Protein AF-A0A9Q1BZY9-F1 (afdb_monomer_lite)

Radius of gyration: 31.03 Å; chains: 1; bounding box: 88×36×57 Å

Sequence (152 aa):
MPWYNSSIHEARRVRTRCENLWRKIRLEVDDDIFFEQKNEVDRLITQAKCDYFKDQLFSATNKKQFCVLNKLLNYGAKVLPFETSHLANRFASFFIEKVKRIRDSMDSHTRGNSHDENELSSSQHTSETNEFVNGQLSRTGQEGDLSQTLFG

Structure (mmCIF, N/CA/C/O backbone):
data_AF-A0A9Q1BZY9-F1
#
_entry.id   AF-A0A9Q1BZY9-F1
#
loop_
_atom_site.group_PDB
_atom_site.id
_atom_site.type_symbol
_atom_site.label_atom_id
_atom_site.label_alt_id
_atom_site.label_comp_id
_atom_site.label_asym_id
_atom_site.label_entity_id
_atom_site.label_seq_id
_atom_site.pdbx_PDB_ins_code
_atom_site.Cartn_x
_atom_site.Cartn_y
_atom_site.Cartn_z
_atom_site.occupancy
_atom_site.B_iso_or_equiv
_atom_site.auth_seq_id
_atom_site.auth_comp_id
_atom_site.auth_asym_id
_atom_site.auth_atom_id
_atom_site.pdbx_PDB_model_num
ATOM 1 N N . MET A 1 1 ? 3.668 -10.959 -3.987 1.00 65.12 1 MET A N 1
ATOM 2 C CA . MET A 1 1 ? 4.210 -9.672 -4.485 1.00 65.12 1 MET A CA 1
ATOM 3 C C . MET A 1 1 ? 5.664 -9.572 -4.051 1.00 65.12 1 MET A C 1
ATOM 5 O O . MET A 1 1 ? 5.906 -9.866 -2.889 1.00 65.12 1 MET A O 1
ATOM 9 N N . PRO A 1 2 ? 6.610 -9.195 -4.927 1.00 85.25 2 PRO A N 1
ATOM 10 C CA . PRO A 1 2 ? 8.047 -9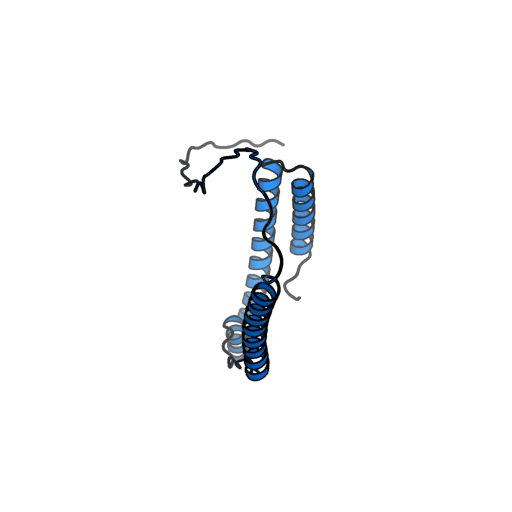.282 -4.628 1.00 85.25 2 PRO A CA 1
ATOM 11 C C . PRO A 1 2 ? 8.546 -8.353 -3.509 1.00 85.25 2 PRO A C 1
ATOM 13 O O . PRO A 1 2 ? 9.496 -8.692 -2.822 1.00 85.25 2 PRO A O 1
ATOM 16 N N . TRP A 1 3 ? 7.892 -7.207 -3.300 1.00 90.31 3 TRP A N 1
ATOM 17 C CA . TRP A 1 3 ? 8.217 -6.240 -2.238 1.00 90.31 3 TRP A CA 1
ATOM 18 C C . TRP A 1 3 ? 7.559 -6.566 -0.886 1.00 90.31 3 TRP A C 1
ATOM 20 O O . TRP A 1 3 ? 7.767 -5.859 0.095 1.00 90.31 3 TRP A O 1
ATOM 30 N N . TYR A 1 4 ? 6.714 -7.599 -0.822 1.00 93.31 4 TYR A N 1
ATOM 31 C CA . TYR A 1 4 ? 6.010 -7.955 0.406 1.00 93.31 4 TYR A CA 1
ATOM 32 C C . TYR A 1 4 ? 6.916 -8.803 1.298 1.00 93.31 4 TYR A C 1
ATOM 34 O O . TYR A 1 4 ? 7.280 -9.917 0.929 1.00 93.31 4 TYR A O 1
ATOM 42 N N . ASN A 1 5 ? 7.258 -8.280 2.470 1.00 93.06 5 ASN A N 1
ATOM 43 C CA . ASN A 1 5 ? 8.163 -8.916 3.422 1.00 93.06 5 ASN A CA 1
ATOM 44 C C . ASN A 1 5 ? 7.435 -9.299 4.726 1.00 93.06 5 ASN A C 1
ATOM 46 O O . ASN A 1 5 ? 6.273 -8.945 4.960 1.00 93.06 5 ASN A O 1
ATOM 50 N N . SER A 1 6 ? 8.125 -10.055 5.581 1.00 94.69 6 SER A N 1
ATOM 51 C CA . SER A 1 6 ? 7.601 -10.498 6.877 1.00 94.69 6 SER A CA 1
ATOM 52 C C . SER A 1 6 ? 7.352 -9.340 7.849 1.00 94.69 6 SER A C 1
ATOM 54 O O . SER A 1 6 ? 6.418 -9.425 8.643 1.00 94.69 6 SER A O 1
ATOM 56 N N . SER A 1 7 ? 8.114 -8.244 7.765 1.00 93.81 7 SER A N 1
ATOM 57 C CA . SER A 1 7 ? 7.926 -7.074 8.633 1.00 93.81 7 SER A CA 1
ATOM 58 C C . SER A 1 7 ? 6.622 -6.333 8.333 1.00 93.81 7 SER A C 1
ATOM 60 O O . SER A 1 7 ? 5.869 -6.039 9.258 1.00 93.81 7 SER A O 1
ATOM 62 N N . ILE A 1 8 ? 6.274 -6.128 7.058 1.00 96.19 8 ILE A N 1
ATOM 63 C CA . ILE A 1 8 ? 4.965 -5.590 6.647 1.00 96.19 8 ILE A CA 1
ATOM 64 C C . ILE A 1 8 ? 3.842 -6.521 7.104 1.00 96.19 8 ILE A C 1
ATOM 66 O O . ILE A 1 8 ? 2.790 -6.056 7.546 1.00 96.19 8 ILE A O 1
ATOM 70 N N . HIS A 1 9 ? 4.046 -7.836 6.994 1.00 96.62 9 HIS A N 1
ATOM 71 C CA . HIS A 1 9 ? 3.057 -8.799 7.460 1.00 96.62 9 HIS A CA 1
ATOM 72 C C . HIS A 1 9 ? 2.818 -8.667 8.970 1.00 96.62 9 HIS A C 1
ATOM 74 O O . HIS A 1 9 ? 1.663 -8.618 9.393 1.00 96.62 9 HIS A O 1
ATOM 80 N N . GLU A 1 10 ? 3.874 -8.572 9.782 1.00 97.38 10 GLU A N 1
ATOM 81 C CA . GLU A 1 10 ? 3.722 -8.388 11.227 1.00 97.38 10 GLU A CA 1
ATOM 82 C C . GLU A 1 10 ? 3.073 -7.051 11.574 1.00 97.38 10 GLU A C 1
ATOM 84 O O . GLU A 1 10 ? 2.097 -7.035 12.319 1.00 97.38 10 GLU A O 1
ATOM 89 N N . ALA A 1 11 ? 3.526 -5.953 10.971 1.00 96.88 11 ALA A N 1
ATOM 90 C CA . ALA A 1 11 ? 2.952 -4.632 11.209 1.00 96.88 11 ALA A CA 1
ATOM 91 C C . ALA A 1 11 ? 1.446 -4.600 10.888 1.00 96.88 11 ALA A C 1
ATOM 93 O O . ALA A 1 11 ? 0.648 -4.055 11.648 1.00 96.88 11 ALA A O 1
ATOM 94 N N . ARG A 1 12 ? 1.009 -5.272 9.811 1.00 97.25 12 ARG A N 1
ATOM 95 C CA . ARG A 1 12 ? -0.425 -5.417 9.501 1.00 97.25 12 ARG A CA 1
ATOM 96 C C . ARG A 1 12 ? -1.172 -6.227 10.555 1.00 97.25 12 ARG A C 1
ATOM 98 O O . ARG A 1 12 ? -2.302 -5.865 10.874 1.00 97.25 12 ARG A O 1
ATOM 105 N N . ARG A 1 13 ? -0.569 -7.292 11.099 1.00 97.94 13 ARG A N 1
ATOM 106 C CA . ARG A 1 13 ? -1.170 -8.055 12.206 1.00 97.94 13 ARG A CA 1
ATOM 107 C C . ARG A 1 13 ? -1.351 -7.178 13.438 1.00 97.94 13 ARG A C 1
ATOM 109 O O . ARG A 1 13 ? -2.432 -7.194 14.017 1.00 97.94 13 ARG A O 1
ATOM 116 N N . VAL A 1 14 ? -0.331 -6.406 13.811 1.00 97.56 14 VAL A N 1
ATOM 117 C CA . VAL A 1 14 ? -0.396 -5.471 14.944 1.00 97.56 14 VAL A CA 1
ATOM 118 C C . VAL A 1 14 ? -1.485 -4.426 14.712 1.00 97.56 14 VAL A C 1
ATOM 120 O O . VAL A 1 14 ? -2.394 -4.326 15.531 1.00 97.56 14 VAL A O 1
ATOM 123 N N . ARG A 1 15 ? -1.496 -3.760 13.550 1.00 97.81 15 ARG A N 1
ATOM 124 C CA . ARG A 1 15 ? -2.550 -2.806 13.180 1.00 97.81 15 ARG A CA 1
ATOM 125 C C . ARG A 1 15 ? -3.948 -3.409 13.309 1.00 97.81 15 ARG A C 1
ATOM 127 O O . ARG A 1 15 ? -4.821 -2.781 13.889 1.00 97.81 15 ARG A O 1
ATOM 134 N N . THR A 1 16 ? -4.170 -4.625 12.805 1.00 97.44 16 THR A N 1
ATOM 135 C CA . THR A 1 16 ? -5.474 -5.299 12.918 1.00 97.44 16 THR A CA 1
ATOM 136 C C . THR A 1 16 ? -5.847 -5.612 14.370 1.00 97.44 16 THR A C 1
ATOM 138 O O . THR A 1 16 ? -7.019 -5.508 14.724 1.00 97.44 16 THR A O 1
ATOM 141 N N . ARG A 1 17 ? -4.884 -5.964 15.234 1.00 97.44 17 ARG A N 1
ATOM 142 C CA . ARG A 1 17 ? -5.147 -6.141 16.674 1.00 97.44 17 ARG A CA 1
ATOM 143 C C . ARG A 1 17 ? -5.578 -4.821 17.321 1.00 97.44 17 ARG A C 1
ATOM 145 O O . ARG A 1 17 ? -6.601 -4.816 17.998 1.00 97.44 17 ARG A O 1
ATOM 152 N N . CYS A 1 18 ? -4.859 -3.728 17.062 1.00 96.56 18 CYS A N 1
ATOM 153 C CA . CYS A 1 18 ? -5.195 -2.392 17.569 1.00 96.56 18 CYS A CA 1
ATOM 154 C C . CYS A 1 18 ? -6.562 -1.919 17.057 1.00 96.56 18 CYS A C 1
ATOM 156 O O . CYS A 1 18 ? -7.396 -1.476 17.833 1.00 96.56 18 CYS A O 1
ATOM 158 N N . GLU A 1 19 ? -6.845 -2.117 15.769 1.00 97.25 19 GLU A N 1
ATOM 159 C CA . GLU A 1 19 ? -8.133 -1.792 15.147 1.00 97.25 19 GLU A CA 1
ATOM 160 C C . GLU A 1 19 ? -9.297 -2.537 15.814 1.00 97.25 19 GLU A C 1
ATOM 162 O O . GLU A 1 19 ? -10.342 -1.954 16.105 1.00 97.25 19 GLU A O 1
ATOM 167 N N . ASN A 1 20 ? -9.124 -3.835 16.076 1.00 97.25 20 ASN A N 1
ATOM 168 C CA . ASN A 1 20 ? -10.136 -4.645 16.749 1.00 97.25 20 ASN A CA 1
ATOM 169 C C . ASN A 1 20 ? -10.331 -4.218 18.210 1.00 97.25 20 ASN A C 1
ATOM 171 O O . ASN A 1 20 ? -11.466 -4.217 18.690 1.00 97.25 20 ASN A O 1
ATOM 175 N N . LEU A 1 21 ? -9.249 -3.849 18.902 1.00 96.38 21 LEU A N 1
ATOM 176 C CA . LEU A 1 21 ? -9.297 -3.340 20.270 1.00 96.38 21 LEU A CA 1
ATOM 177 C C . LEU A 1 21 ? -10.059 -2.013 20.332 1.00 96.38 21 LEU A C 1
ATOM 179 O O . LEU A 1 21 ? -11.053 -1.919 21.049 1.00 96.38 21 LEU A O 1
ATOM 183 N N . TRP A 1 22 ? -9.676 -1.045 19.498 1.00 96.81 22 TRP A N 1
ATOM 184 C CA . TRP A 1 22 ? -10.351 0.245 19.389 1.00 96.81 22 TRP A CA 1
ATOM 185 C C . TRP A 1 22 ? -11.832 0.086 19.031 1.00 96.81 22 TRP A C 1
ATOM 187 O O . TRP A 1 22 ? -12.695 0.715 19.643 1.00 96.81 22 TRP A O 1
ATOM 197 N N . ARG A 1 23 ? -12.176 -0.818 18.101 1.00 96.00 23 ARG A N 1
ATOM 198 C CA . ARG A 1 23 ? -13.583 -1.106 17.772 1.00 96.00 23 ARG A CA 1
ATOM 199 C C . ARG A 1 23 ? -14.394 -1.633 18.950 1.00 96.00 23 ARG A C 1
ATOM 201 O O . ARG A 1 23 ? -15.599 -1.389 18.987 1.00 96.00 23 ARG A O 1
ATOM 208 N N . LYS A 1 24 ? -13.752 -2.363 19.865 1.00 96.44 24 LYS A N 1
ATOM 209 C CA . LYS A 1 24 ? -14.388 -2.959 21.041 1.00 96.44 24 LYS A CA 1
ATOM 210 C C . LYS A 1 24 ? -14.504 -1.970 22.203 1.00 96.44 24 LYS A C 1
ATOM 212 O O . LYS A 1 24 ? -15.546 -1.951 22.845 1.00 96.44 24 LYS A O 1
ATOM 217 N N . ILE A 1 25 ? -13.449 -1.205 22.488 1.00 94.44 25 ILE A N 1
ATOM 218 C CA . ILE A 1 25 ? -13.347 -0.362 23.693 1.00 94.44 25 ILE A CA 1
ATOM 219 C C . ILE A 1 25 ? -13.760 1.090 23.420 1.00 94.44 25 ILE A C 1
ATOM 221 O O . ILE A 1 25 ? -14.389 1.700 24.277 1.00 94.44 25 ILE A O 1
ATOM 225 N N . ARG A 1 26 ? -13.477 1.623 22.221 1.00 92.94 26 ARG A N 1
ATOM 226 C CA . ARG A 1 26 ? -13.776 3.008 21.800 1.00 92.94 26 ARG A CA 1
ATOM 227 C C . ARG A 1 26 ? -13.130 4.095 22.668 1.00 92.94 26 ARG A C 1
ATOM 229 O O . ARG A 1 26 ? -13.695 5.175 22.807 1.00 92.94 26 ARG A O 1
ATOM 236 N N . LEU A 1 27 ? -11.949 3.826 23.223 1.00 94.50 27 LEU A N 1
ATOM 237 C CA . LEU A 1 27 ? -11.160 4.832 23.932 1.00 94.50 27 LEU A CA 1
ATOM 238 C C . LEU A 1 27 ? -10.285 5.631 22.953 1.00 94.50 27 LEU A C 1
ATOM 240 O O . LEU A 1 27 ? -9.793 5.076 21.973 1.00 94.50 27 LEU A O 1
ATOM 244 N N . GLU A 1 28 ? -10.075 6.915 23.244 1.00 93.69 28 GLU A N 1
ATOM 245 C CA . GLU A 1 28 ? -9.246 7.828 22.438 1.00 93.69 28 GLU A CA 1
ATOM 246 C C . GLU A 1 28 ? -7.794 7.341 22.327 1.00 93.69 28 GLU A C 1
ATOM 248 O O . GLU A 1 28 ? -7.252 7.256 21.233 1.00 93.69 28 GLU A O 1
ATOM 253 N N . VAL A 1 29 ? -7.215 6.867 23.435 1.00 94.94 29 VAL A N 1
ATOM 254 C CA . VAL A 1 29 ? -5.850 6.310 23.457 1.00 94.94 29 VAL A CA 1
ATOM 255 C C . VAL A 1 29 ? -5.696 5.120 22.499 1.00 94.94 29 VAL A C 1
ATOM 257 O O . VAL A 1 29 ? -4.673 4.985 21.832 1.00 94.94 29 VAL A O 1
ATOM 260 N N . ASP A 1 30 ? -6.710 4.254 22.392 1.00 92.69 30 ASP A N 1
ATOM 261 C CA . ASP A 1 30 ? -6.672 3.120 21.460 1.00 92.69 30 ASP A CA 1
ATOM 262 C C . ASP A 1 30 ? -6.801 3.572 19.994 1.00 92.69 30 ASP A C 1
ATOM 264 O O . ASP A 1 30 ? -6.282 2.897 19.099 1.00 92.69 30 ASP A O 1
ATOM 268 N N . ASP A 1 31 ? -7.491 4.692 19.742 1.00 95.62 31 ASP A N 1
ATOM 269 C CA . ASP A 1 31 ? -7.602 5.297 18.409 1.00 95.62 31 ASP A CA 1
ATOM 270 C C . ASP A 1 31 ? -6.259 5.872 17.957 1.00 95.62 31 ASP A C 1
ATOM 272 O O . ASP A 1 31 ? -5.807 5.579 16.849 1.00 95.62 31 ASP A O 1
ATOM 276 N N . ASP A 1 32 ? -5.573 6.597 18.845 1.00 96.88 32 ASP A N 1
ATOM 277 C CA . ASP A 1 32 ? -4.233 7.135 18.595 1.00 96.88 32 ASP A CA 1
ATOM 278 C C . ASP A 1 32 ? -3.241 6.009 18.280 1.00 96.88 32 ASP A C 1
ATOM 280 O O . ASP A 1 32 ? -2.560 6.038 17.251 1.00 96.88 32 ASP A O 1
ATOM 284 N N . ILE A 1 33 ? -3.231 4.948 19.096 1.00 96.19 33 ILE A N 1
ATOM 285 C CA . ILE A 1 33 ? -2.394 3.763 18.857 1.00 96.19 33 ILE A CA 1
ATOM 286 C C . ILE A 1 33 ? -2.735 3.130 17.502 1.00 96.19 33 ILE A C 1
ATOM 288 O O . ILE A 1 33 ? -1.843 2.759 16.734 1.00 96.19 33 ILE A O 1
ATOM 292 N N . PHE A 1 34 ? -4.019 2.982 17.169 1.00 97.12 34 PHE A N 1
ATOM 293 C CA . PHE A 1 34 ? -4.417 2.455 15.867 1.00 97.12 34 PHE A CA 1
ATOM 294 C C . PHE A 1 34 ? -3.935 3.349 14.713 1.00 97.12 34 PHE A C 1
ATOM 296 O O . PHE A 1 34 ? -3.430 2.830 13.709 1.00 97.12 34 PHE A O 1
ATOM 303 N N . PHE A 1 35 ? -4.053 4.669 14.848 1.00 97.31 35 PHE A N 1
ATOM 304 C CA . PHE A 1 35 ? -3.599 5.635 13.855 1.00 97.31 35 PHE A CA 1
ATOM 305 C C . PHE A 1 35 ? -2.081 5.570 13.643 1.00 97.31 35 PHE A C 1
ATOM 307 O O . PHE A 1 35 ? -1.618 5.518 12.500 1.00 97.31 35 PHE A O 1
ATOM 314 N N . GLU A 1 36 ? -1.300 5.476 14.717 1.00 97.62 36 GLU A N 1
ATOM 315 C CA . GLU A 1 36 ? 0.148 5.264 14.650 1.00 97.62 36 GLU A CA 1
ATOM 316 C C . GLU A 1 36 ? 0.500 3.965 13.919 1.00 97.62 36 GLU A C 1
ATOM 318 O O . GLU A 1 36 ? 1.304 3.969 12.984 1.00 97.62 36 GLU A O 1
ATOM 323 N N . GLN A 1 37 ? -0.154 2.852 14.271 1.00 97.38 37 GLN A N 1
ATOM 324 C CA . GLN A 1 37 ? 0.084 1.561 13.618 1.00 97.38 37 GLN A CA 1
ATOM 325 C C . GLN A 1 37 ? -0.328 1.563 12.143 1.00 97.38 37 GLN A C 1
ATOM 327 O O . GLN A 1 37 ? 0.293 0.900 11.308 1.00 97.38 37 GLN A O 1
ATOM 332 N N . LYS A 1 38 ? -1.372 2.314 11.788 1.00 97.25 38 LYS A N 1
ATOM 333 C CA . LYS A 1 38 ? -1.750 2.536 10.392 1.00 97.25 38 LYS A CA 1
ATOM 334 C C . LYS A 1 38 ? -0.634 3.266 9.641 1.00 97.25 38 LYS A C 1
ATOM 336 O O . LYS A 1 38 ? -0.229 2.788 8.580 1.00 97.25 38 LYS A O 1
ATOM 341 N N . ASN A 1 39 ? -0.119 4.361 10.198 1.00 97.69 39 ASN A N 1
ATOM 342 C CA . ASN A 1 39 ? 0.957 5.140 9.584 1.00 97.69 39 ASN A CA 1
ATOM 343 C C . ASN A 1 39 ? 2.244 4.322 9.441 1.00 97.69 39 ASN A C 1
ATOM 345 O O . ASN A 1 39 ? 2.900 4.394 8.404 1.00 97.69 39 ASN A O 1
ATOM 349 N N . GLU A 1 40 ? 2.578 3.496 10.433 1.00 97.44 40 GLU A N 1
ATOM 350 C CA . GLU A 1 40 ? 3.757 2.631 10.369 1.00 97.44 40 GLU A CA 1
ATOM 351 C C . GLU A 1 40 ? 3.641 1.592 9.247 1.00 97.44 40 GLU A C 1
ATOM 353 O O . GLU A 1 40 ? 4.579 1.395 8.472 1.00 97.44 40 GLU A O 1
ATOM 358 N N . VAL A 1 41 ? 2.471 0.966 9.084 1.00 97.62 41 VAL A N 1
ATOM 359 C CA . VAL A 1 41 ? 2.230 0.051 7.959 1.00 97.62 41 VAL A CA 1
ATOM 360 C C . VAL A 1 41 ? 2.385 0.772 6.618 1.00 97.62 41 VAL A C 1
ATOM 362 O O . VAL A 1 41 ? 3.031 0.239 5.712 1.00 97.62 41 VAL A O 1
ATOM 365 N N . ASP A 1 42 ? 1.819 1.970 6.480 1.00 97.31 42 ASP A N 1
ATOM 366 C CA . ASP A 1 42 ? 1.915 2.754 5.246 1.00 97.31 42 ASP A CA 1
ATOM 367 C C . ASP A 1 42 ? 3.366 3.165 4.951 1.00 97.31 42 ASP A C 1
ATOM 369 O O . ASP A 1 42 ? 3.819 3.064 3.803 1.00 97.31 42 ASP A O 1
ATOM 373 N N . ARG A 1 43 ? 4.132 3.531 5.985 1.00 97.44 43 ARG A N 1
ATOM 374 C CA . ARG A 1 43 ? 5.567 3.826 5.898 1.00 97.44 43 ARG A CA 1
ATOM 375 C C . ARG A 1 43 ? 6.356 2.609 5.419 1.00 97.44 43 ARG A C 1
ATOM 377 O O . ARG A 1 43 ? 7.105 2.722 4.449 1.00 97.44 43 ARG A O 1
ATOM 384 N N . LEU A 1 44 ? 6.154 1.441 6.032 1.00 96.94 44 LEU A N 1
ATOM 385 C CA . LEU A 1 44 ? 6.840 0.196 5.665 1.00 96.94 44 LEU A CA 1
ATOM 386 C C . LEU A 1 44 ? 6.515 -0.250 4.238 1.00 96.94 44 LEU A C 1
ATOM 388 O O . LEU A 1 44 ? 7.409 -0.654 3.494 1.00 96.94 44 LEU A O 1
ATOM 392 N N . ILE A 1 45 ? 5.247 -0.157 3.828 1.00 96.12 45 ILE A N 1
ATOM 393 C CA . ILE A 1 45 ? 4.830 -0.484 2.459 1.00 96.12 45 ILE A CA 1
ATOM 394 C C . ILE A 1 45 ? 5.477 0.475 1.462 1.00 96.12 45 ILE A C 1
ATOM 396 O O . ILE A 1 45 ? 5.959 0.037 0.415 1.00 96.12 45 ILE A O 1
ATOM 400 N N . THR A 1 46 ? 5.476 1.773 1.765 1.00 95.62 46 THR A N 1
ATOM 401 C CA . THR A 1 46 ? 6.079 2.793 0.902 1.00 95.62 46 THR A CA 1
ATOM 402 C C . THR A 1 46 ? 7.573 2.546 0.755 1.00 95.62 46 THR A C 1
ATOM 404 O O . THR A 1 46 ? 8.064 2.461 -0.368 1.00 95.62 46 THR A O 1
ATOM 407 N N . GLN A 1 47 ? 8.272 2.326 1.868 1.00 95.94 47 GLN A N 1
ATOM 408 C CA . GLN A 1 47 ? 9.697 2.022 1.881 1.00 95.94 47 GLN A CA 1
ATOM 409 C C . GLN A 1 47 ? 10.014 0.762 1.067 1.00 95.94 47 GLN A C 1
ATOM 411 O O . GLN A 1 47 ? 10.808 0.830 0.135 1.00 95.94 47 GLN A O 1
ATOM 416 N N . ALA A 1 48 ? 9.332 -0.357 1.320 1.00 95.88 48 ALA A N 1
ATOM 417 C CA . ALA A 1 48 ? 9.597 -1.606 0.605 1.00 95.88 48 ALA A CA 1
ATOM 418 C C . ALA A 1 48 ? 9.330 -1.504 -0.904 1.00 95.88 48 ALA A C 1
ATOM 420 O O . ALA A 1 48 ? 10.051 -2.092 -1.710 1.00 95.88 48 ALA A O 1
ATOM 421 N N . LYS A 1 49 ? 8.305 -0.744 -1.312 1.00 92.88 49 LYS A N 1
ATOM 422 C CA . LYS A 1 49 ? 8.060 -0.448 -2.730 1.00 92.88 49 LYS A CA 1
ATOM 423 C C . LYS A 1 49 ? 9.181 0.404 -3.317 1.00 92.88 49 LYS A C 1
ATOM 425 O O . LYS A 1 49 ? 9.661 0.087 -4.402 1.00 92.88 49 LYS A O 1
ATOM 430 N N . CYS A 1 50 ? 9.580 1.472 -2.628 1.00 93.06 50 CYS A N 1
ATOM 431 C CA . CYS A 1 50 ? 10.671 2.336 -3.064 1.00 93.06 50 CYS A CA 1
ATOM 432 C C . CYS A 1 50 ? 11.964 1.543 -3.238 1.00 93.06 50 CYS A C 1
ATOM 434 O O . CYS A 1 50 ? 12.581 1.653 -4.290 1.00 93.06 50 CYS A O 1
ATOM 436 N N . ASP A 1 51 ? 12.337 0.731 -2.256 1.00 93.81 51 ASP A N 1
ATOM 437 C CA . ASP A 1 51 ? 13.564 -0.065 -2.286 1.00 93.81 51 ASP A CA 1
ATOM 438 C C . ASP A 1 51 ? 13.522 -1.078 -3.434 1.00 93.81 51 ASP A C 1
ATOM 440 O O . ASP A 1 51 ? 14.425 -1.107 -4.264 1.00 93.81 51 ASP A O 1
ATOM 444 N N . TYR A 1 52 ? 12.401 -1.785 -3.608 1.00 92.94 52 TYR A N 1
ATOM 445 C CA . TYR A 1 52 ? 12.212 -2.696 -4.737 1.00 92.94 52 TYR A CA 1
ATOM 446 C C . TYR A 1 52 ? 12.381 -2.016 -6.105 1.00 92.94 52 TYR A C 1
ATOM 448 O O . TYR A 1 52 ? 13.056 -2.546 -6.990 1.00 92.94 52 TYR A O 1
ATOM 456 N N . PHE A 1 53 ? 11.762 -0.850 -6.312 1.00 90.81 53 PHE A N 1
ATOM 457 C CA . PHE A 1 53 ? 11.868 -0.145 -7.591 1.00 90.81 53 PHE A CA 1
ATOM 458 C C . PHE A 1 53 ? 13.228 0.528 -7.787 1.00 90.81 53 PHE A C 1
ATOM 460 O O . PHE A 1 53 ? 13.708 0.572 -8.919 1.00 90.81 53 PHE A O 1
ATOM 467 N N . LYS A 1 54 ? 13.869 1.006 -6.714 1.00 91.62 54 LYS A N 1
ATOM 468 C CA . LYS A 1 54 ? 15.254 1.491 -6.749 1.00 91.62 54 LYS A CA 1
ATOM 469 C C . LYS A 1 54 ? 16.186 0.370 -7.188 1.00 91.62 54 LYS A C 1
ATOM 471 O O . LYS A 1 54 ? 16.912 0.554 -8.159 1.00 91.62 54 LYS A O 1
ATOM 476 N N . ASP A 1 55 ? 16.099 -0.799 -6.564 1.00 91.38 55 ASP A N 1
ATOM 477 C CA . ASP A 1 55 ? 16.920 -1.958 -6.916 1.00 91.38 55 ASP A CA 1
ATOM 478 C C . ASP A 1 55 ? 16.710 -2.364 -8.375 1.00 91.38 55 ASP A C 1
ATOM 480 O O . ASP A 1 55 ? 17.674 -2.605 -9.104 1.00 91.38 55 ASP A O 1
ATOM 484 N N . GLN A 1 56 ? 15.463 -2.369 -8.857 1.00 89.06 56 GLN A N 1
ATOM 485 C CA . GLN A 1 56 ? 15.180 -2.620 -10.272 1.00 89.06 56 GLN A CA 1
ATOM 486 C C . GLN A 1 56 ? 15.752 -1.563 -11.212 1.00 89.06 56 GLN A C 1
ATOM 488 O O . GLN A 1 56 ? 16.114 -1.898 -12.338 1.00 89.06 56 GLN A O 1
ATOM 493 N N . LEU A 1 57 ? 15.815 -0.302 -10.794 1.00 89.06 57 LEU A N 1
ATOM 494 C CA . LEU A 1 57 ? 16.368 0.766 -11.614 1.00 89.06 57 LEU A CA 1
ATOM 495 C C . LEU A 1 57 ? 17.899 0.684 -11.657 1.00 89.06 57 LEU A C 1
ATOM 497 O O . LEU A 1 57 ? 18.484 0.753 -12.736 1.00 89.06 57 LEU A O 1
ATOM 501 N N . PHE A 1 58 ? 18.548 0.484 -10.509 1.00 89.50 58 PHE A N 1
ATOM 502 C CA . PHE A 1 58 ? 20.008 0.441 -10.404 1.00 89.50 58 PHE A CA 1
ATOM 503 C C . PHE A 1 58 ? 20.622 -0.843 -10.979 1.00 89.50 58 PHE A C 1
ATOM 505 O O . PHE A 1 58 ? 21.706 -0.790 -11.552 1.00 89.50 58 PHE A O 1
ATOM 512 N N . SER A 1 59 ? 19.935 -1.985 -10.888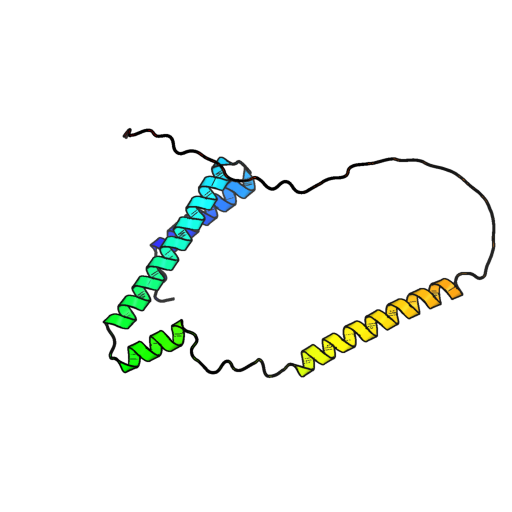 1.00 86.44 59 SER A N 1
ATOM 513 C CA . SER A 1 59 ? 20.437 -3.273 -11.404 1.00 86.44 59 SER A CA 1
ATOM 514 C C . SER A 1 59 ? 20.227 -3.486 -12.910 1.00 86.44 59 SER A C 1
ATOM 516 O O . SER A 1 59 ? 20.672 -4.493 -13.467 1.00 86.44 59 SER A O 1
ATOM 518 N N . ALA A 1 60 ? 19.529 -2.577 -13.595 1.00 85.62 60 ALA A N 1
ATOM 519 C CA . ALA A 1 60 ? 19.047 -2.797 -14.952 1.00 85.62 60 ALA A CA 1
ATOM 520 C C . ALA A 1 60 ? 19.770 -1.961 -16.021 1.00 85.62 60 ALA A C 1
ATOM 522 O O . ALA A 1 60 ? 20.223 -0.847 -15.792 1.00 85.62 60 ALA A O 1
ATOM 523 N N . THR A 1 61 ? 19.812 -2.480 -17.252 1.00 87.75 61 THR A N 1
ATOM 524 C CA . THR A 1 61 ? 20.268 -1.739 -18.443 1.00 87.75 61 THR A CA 1
ATOM 525 C C . THR A 1 61 ? 19.320 -0.579 -18.773 1.00 87.75 61 THR A C 1
ATOM 527 O O . THR A 1 61 ? 18.113 -0.715 -18.574 1.00 87.75 61 THR A O 1
ATOM 530 N N . ASN A 1 62 ? 19.826 0.484 -19.413 1.00 85.44 62 ASN A N 1
ATOM 531 C CA . ASN A 1 62 ? 19.057 1.658 -19.868 1.00 85.44 62 ASN A CA 1
ATOM 532 C C . ASN A 1 62 ? 17.646 1.328 -20.412 1.00 85.44 62 ASN A C 1
ATOM 534 O O . ASN A 1 62 ? 16.655 1.885 -19.956 1.00 85.44 62 ASN A O 1
ATOM 538 N N . LYS A 1 63 ? 17.501 0.350 -21.323 1.00 86.62 63 LYS A N 1
ATOM 539 C CA . LYS A 1 63 ? 16.181 -0.048 -21.869 1.00 86.62 63 LYS A CA 1
ATOM 540 C C . LYS A 1 63 ? 15.200 -0.552 -20.799 1.00 86.62 63 LYS A C 1
ATOM 542 O O . LYS A 1 63 ? 14.022 -0.213 -20.824 1.00 86.62 63 LYS A O 1
ATOM 547 N N . LYS A 1 64 ? 15.678 -1.377 -19.865 1.00 86.25 64 LYS A N 1
ATOM 548 C CA . LYS A 1 64 ? 14.859 -1.945 -18.786 1.00 86.25 64 LYS A CA 1
ATOM 549 C C . LYS A 1 64 ? 14.463 -0.874 -17.767 1.00 86.25 64 LYS A C 1
ATOM 551 O O . LYS A 1 64 ? 13.333 -0.914 -17.293 1.00 86.25 64 LYS A O 1
ATOM 556 N N . GLN A 1 65 ? 15.333 0.103 -17.503 1.00 88.75 65 GLN A N 1
ATOM 557 C CA . GLN A 1 65 ? 15.015 1.266 -16.668 1.00 88.75 65 GLN A CA 1
ATOM 558 C C . GLN A 1 65 ? 13.819 2.042 -17.233 1.00 88.75 65 GLN A C 1
ATOM 560 O O . GLN A 1 65 ? 12.836 2.247 -16.525 1.00 88.75 65 GLN A O 1
ATOM 565 N N . PHE A 1 66 ? 13.837 2.368 -18.532 1.00 89.00 66 PHE A N 1
ATOM 566 C CA . PHE A 1 66 ? 12.700 3.022 -19.191 1.00 89.00 66 PHE A CA 1
ATOM 567 C C . PHE A 1 66 ? 11.427 2.167 -19.162 1.00 89.00 66 PHE A C 1
ATOM 569 O O . PHE A 1 66 ? 10.345 2.700 -18.940 1.00 89.00 66 PHE A O 1
ATOM 576 N N . CYS A 1 67 ? 11.524 0.839 -19.300 1.00 87.06 67 CYS A N 1
ATOM 577 C CA . CYS A 1 67 ? 10.361 -0.039 -19.133 1.00 87.06 67 CYS A CA 1
ATOM 578 C C . CYS A 1 67 ? 9.765 0.023 -17.716 1.00 87.06 67 CYS A C 1
ATOM 580 O O . CYS A 1 67 ? 8.543 0.022 -17.571 1.00 87.06 67 CYS A O 1
ATOM 582 N N . VAL A 1 68 ? 10.601 0.057 -16.674 1.00 87.25 68 VAL A N 1
ATOM 583 C CA . VAL A 1 68 ? 10.149 0.190 -15.278 1.00 87.25 68 VAL A CA 1
ATOM 584 C C . VAL A 1 68 ? 9.520 1.567 -15.050 1.00 87.25 68 VAL A C 1
ATOM 586 O O . VAL A 1 68 ? 8.425 1.647 -14.495 1.00 87.25 68 VAL A O 1
ATOM 589 N N . LEU A 1 69 ? 10.144 2.637 -15.550 1.00 87.81 69 LEU A N 1
ATOM 590 C CA . LEU A 1 69 ? 9.614 4.000 -15.462 1.00 87.81 69 LEU A CA 1
ATOM 591 C C . LEU A 1 69 ? 8.276 4.151 -16.191 1.00 87.81 69 LEU A C 1
ATOM 593 O O . LEU A 1 69 ? 7.339 4.697 -15.620 1.00 87.81 69 LEU A O 1
ATOM 597 N N . ASN A 1 70 ? 8.136 3.601 -17.398 1.00 87.56 70 ASN A N 1
ATOM 598 C CA . ASN A 1 70 ? 6.874 3.634 -18.141 1.00 87.56 70 ASN A CA 1
ATOM 599 C C . ASN A 1 70 ? 5.744 2.926 -17.381 1.00 87.56 70 ASN A C 1
ATOM 601 O O . ASN A 1 70 ? 4.612 3.402 -17.388 1.00 87.56 70 ASN A O 1
ATOM 605 N N . LYS A 1 71 ? 6.046 1.825 -16.676 1.00 85.81 71 LYS A N 1
ATOM 606 C CA . LYS A 1 71 ? 5.075 1.145 -15.802 1.00 85.81 71 LYS A CA 1
ATOM 607 C C . LYS A 1 71 ? 4.690 1.998 -14.592 1.00 85.81 71 LYS A C 1
ATOM 609 O O . LYS A 1 71 ? 3.512 2.065 -14.264 1.00 85.81 71 LYS A O 1
ATOM 614 N N . LEU A 1 72 ? 5.657 2.648 -13.940 1.00 87.38 72 LEU A N 1
ATOM 615 C CA . LEU A 1 72 ? 5.416 3.503 -12.769 1.00 87.38 72 LEU A CA 1
ATOM 616 C C . LEU A 1 72 ? 4.625 4.767 -13.118 1.00 87.38 72 LEU A C 1
ATOM 618 O O . LEU A 1 72 ? 3.701 5.140 -12.403 1.00 87.38 72 LEU A O 1
ATOM 622 N N . LEU A 1 73 ? 4.970 5.402 -14.236 1.00 87.50 73 LEU A N 1
ATOM 623 C CA . LEU A 1 73 ? 4.327 6.617 -14.735 1.00 87.50 73 LEU A CA 1
ATOM 624 C C . LEU A 1 73 ? 3.015 6.330 -15.465 1.00 87.50 73 LEU A C 1
ATOM 626 O O . LEU A 1 73 ? 2.347 7.258 -15.919 1.00 87.50 73 LEU A O 1
ATOM 630 N N . ASN A 1 74 ? 2.656 5.049 -15.600 1.00 79.00 74 ASN A N 1
ATOM 631 C CA . ASN A 1 74 ? 1.509 4.602 -16.376 1.00 79.00 74 ASN A CA 1
ATOM 632 C C . ASN A 1 74 ? 1.523 5.211 -17.796 1.00 79.00 74 ASN A C 1
ATOM 634 O O . ASN A 1 74 ? 0.487 5.576 -18.355 1.00 79.00 74 ASN A O 1
ATOM 638 N N . TYR A 1 75 ? 2.731 5.357 -18.359 1.00 73.25 75 TYR A N 1
ATOM 639 C CA . TYR A 1 75 ? 2.998 5.914 -19.683 1.00 73.25 75 TYR A CA 1
ATOM 640 C C . TYR A 1 75 ? 2.732 4.827 -20.731 1.00 73.25 75 TYR A C 1
ATOM 642 O O . TYR A 1 75 ? 3.629 4.292 -21.379 1.00 73.25 75 TYR A O 1
ATOM 650 N N . GLY A 1 76 ? 1.470 4.418 -20.809 1.00 66.62 76 GLY A N 1
ATOM 651 C CA . GLY A 1 76 ? 0.932 3.511 -21.809 1.00 66.62 76 GLY A CA 1
ATOM 652 C C . GLY A 1 76 ? -0.281 4.146 -22.473 1.00 66.62 76 GLY A C 1
ATOM 653 O O . GLY A 1 76 ? -0.842 5.121 -21.965 1.00 66.62 76 GLY A O 1
ATOM 654 N N . ALA A 1 77 ? -0.694 3.598 -23.617 1.00 64.44 77 ALA A N 1
ATOM 655 C CA . ALA A 1 77 ? -1.944 3.998 -24.244 1.00 64.44 77 ALA A CA 1
ATOM 656 C C . ALA A 1 77 ? -3.074 3.821 -23.221 1.00 64.44 77 ALA A C 1
ATOM 658 O O . ALA A 1 77 ? -3.389 2.700 -22.818 1.00 64.44 77 ALA A O 1
ATOM 659 N N . LYS A 1 78 ? -3.658 4.936 -22.770 1.00 68.56 78 LYS A N 1
ATOM 660 C CA . LYS A 1 78 ? -4.893 4.931 -21.990 1.00 68.56 78 LYS A CA 1
ATOM 661 C C . LYS A 1 78 ? -5.983 4.454 -22.938 1.00 68.56 78 LYS A C 1
ATOM 663 O O . LYS A 1 78 ? -6.617 5.261 -23.609 1.00 68.56 78 LYS A O 1
ATOM 668 N N . VAL A 1 79 ? -6.132 3.140 -23.066 1.00 68.50 79 VAL A N 1
ATOM 669 C CA . VAL A 1 79 ? -7.261 2.558 -23.782 1.00 68.50 79 VAL A CA 1
ATOM 670 C C . VAL A 1 79 ? -8.483 2.951 -22.967 1.00 68.50 79 VAL A C 1
ATOM 672 O O . VAL A 1 79 ? -8.676 2.461 -21.853 1.00 68.50 79 VAL A O 1
ATOM 675 N N . LEU A 1 80 ? -9.246 3.925 -23.471 1.00 68.94 80 LEU A N 1
ATOM 676 C CA . LEU A 1 80 ? -10.523 4.263 -22.867 1.00 68.94 80 LEU A CA 1
ATOM 677 C C . LEU A 1 80 ? -11.389 2.997 -22.871 1.00 68.94 80 LEU A C 1
ATOM 679 O O . LEU A 1 80 ? -11.351 2.253 -23.855 1.00 68.94 80 LEU A O 1
ATOM 683 N N . PRO A 1 81 ? -12.160 2.736 -21.802 1.00 69.81 81 PRO A N 1
ATOM 684 C CA . PRO A 1 81 ? -13.108 1.633 -21.796 1.00 69.81 81 PRO A CA 1
ATOM 685 C C . PRO A 1 81 ? -14.005 1.732 -23.036 1.00 69.81 81 PRO A C 1
ATOM 687 O O . PRO A 1 81 ? -14.727 2.711 -23.206 1.00 69.81 81 PRO A O 1
ATOM 690 N N . PHE A 1 82 ? -13.906 0.738 -23.920 1.00 66.50 82 PHE A N 1
ATOM 691 C CA . PHE A 1 82 ? -14.513 0.757 -25.256 1.00 66.50 82 PHE A CA 1
ATOM 692 C C . PHE A 1 82 ? -16.042 0.585 -25.237 1.00 66.50 82 PHE A C 1
ATOM 694 O O . PHE A 1 82 ? -16.701 0.825 -26.238 1.00 66.50 82 PHE A O 1
ATOM 701 N N . GLU A 1 83 ? -16.641 0.253 -24.094 1.00 68.75 83 GLU A N 1
ATOM 702 C CA . GLU A 1 83 ? -18.074 -0.037 -24.011 1.00 68.75 83 GLU A CA 1
ATOM 703 C C . GLU A 1 83 ? -18.829 1.013 -23.194 1.00 68.75 83 GLU A C 1
ATOM 705 O O . GLU A 1 83 ? -19.238 0.798 -22.052 1.00 68.75 83 GLU A O 1
ATOM 710 N N . THR A 1 84 ? -19.025 2.183 -23.802 1.00 67.06 84 THR A N 1
ATOM 711 C CA . THR A 1 84 ? -19.872 3.262 -23.265 1.00 67.06 84 THR A CA 1
ATOM 712 C C . THR A 1 84 ? -21.352 3.069 -23.602 1.00 67.06 84 THR A C 1
ATOM 714 O O . THR A 1 84 ? -22.213 3.583 -22.888 1.00 67.06 84 THR A O 1
ATOM 717 N N . SER A 1 85 ? -21.666 2.295 -24.648 1.00 74.94 85 SER A N 1
ATOM 718 C CA . SER A 1 85 ? -23.030 2.137 -25.171 1.00 74.94 85 SER A CA 1
ATOM 719 C C . SER A 1 85 ? -23.961 1.449 -24.170 1.00 74.94 85 SER A C 1
ATOM 721 O O . SER A 1 85 ? -25.029 1.966 -23.853 1.00 74.94 85 SER A O 1
ATOM 723 N N . HIS A 1 86 ? -23.543 0.328 -23.576 1.00 82.12 86 HIS A N 1
ATOM 724 C CA . HIS A 1 86 ? -24.364 -0.387 -22.591 1.00 82.12 86 HIS A CA 1
ATOM 725 C C . HIS A 1 86 ? -24.648 0.445 -21.332 1.00 82.12 86 HIS A C 1
ATOM 727 O O . HIS A 1 86 ? -25.765 0.411 -20.809 1.00 82.12 86 HIS A O 1
ATOM 733 N N . LEU A 1 87 ? -23.668 1.226 -20.865 1.00 84.50 87 LEU A N 1
ATOM 734 C CA . LEU A 1 87 ? -23.848 2.115 -19.718 1.00 84.50 87 LEU A CA 1
ATOM 735 C C . LEU A 1 87 ? -24.768 3.291 -20.064 1.00 84.50 87 LEU A C 1
ATOM 737 O O . LEU A 1 87 ? -25.667 3.596 -19.284 1.00 84.50 87 LEU A O 1
ATOM 741 N N . ALA A 1 88 ? -24.597 3.898 -21.241 1.00 87.75 88 ALA A N 1
ATOM 742 C CA . ALA A 1 88 ? -25.466 4.965 -21.731 1.00 87.75 88 ALA A CA 1
ATOM 743 C C . ALA A 1 88 ? -26.917 4.485 -21.899 1.00 87.75 88 ALA A C 1
ATOM 745 O O . ALA A 1 88 ? -27.844 5.151 -21.445 1.00 87.75 88 ALA A O 1
ATOM 746 N N . ASN A 1 89 ? -27.117 3.287 -22.453 1.00 90.56 89 ASN A N 1
ATOM 747 C CA . ASN A 1 89 ? -28.439 2.686 -22.629 1.00 90.56 89 ASN A CA 1
ATOM 748 C C . ASN A 1 89 ? -29.105 2.348 -21.290 1.00 90.56 89 ASN A C 1
ATOM 750 O O . ASN A 1 89 ? -30.297 2.607 -21.104 1.00 90.56 89 ASN A O 1
ATOM 754 N N . ARG A 1 90 ? -28.346 1.819 -20.321 1.00 91.06 90 ARG A N 1
ATOM 755 C CA . ARG A 1 90 ? -28.849 1.569 -18.962 1.00 91.06 90 ARG A CA 1
ATOM 756 C C . ARG A 1 90 ? -29.192 2.873 -18.241 1.00 91.06 90 ARG A C 1
ATOM 758 O O . ARG A 1 90 ? -30.223 2.941 -17.575 1.00 91.06 90 ARG A O 1
ATOM 765 N N . PHE A 1 91 ? -28.359 3.902 -18.391 1.00 91.25 91 PHE A N 1
ATOM 766 C CA . PHE A 1 91 ? -28.609 5.233 -17.842 1.00 91.25 91 PHE A CA 1
ATOM 767 C C . PHE A 1 91 ? -29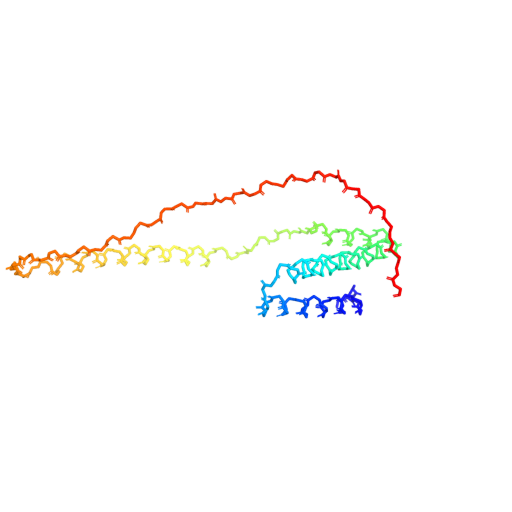.893 5.830 -18.430 1.00 91.25 91 PHE A C 1
ATOM 769 O O . PHE A 1 91 ? -30.783 6.212 -17.677 1.00 91.25 91 PHE A O 1
ATOM 776 N N . ALA A 1 92 ? -30.050 5.815 -19.757 1.00 94.38 92 ALA A N 1
ATOM 777 C CA . ALA A 1 92 ? -31.259 6.286 -20.429 1.00 94.38 92 ALA A CA 1
ATOM 778 C C . ALA A 1 92 ? -32.514 5.527 -19.963 1.00 94.38 92 ALA A C 1
ATOM 780 O O . ALA A 1 92 ? -33.506 6.148 -19.581 1.00 94.38 92 ALA A O 1
ATOM 781 N N . SER A 1 93 ? -32.445 4.193 -19.914 1.00 95.44 93 SER A N 1
ATOM 782 C CA . SER A 1 93 ? -33.563 3.342 -19.482 1.00 95.44 93 SER A CA 1
ATOM 783 C C . SER A 1 93 ? -34.005 3.652 -18.049 1.00 95.44 93 SER A C 1
ATOM 785 O O . SER A 1 93 ? -35.202 3.737 -17.787 1.00 95.44 93 SER A O 1
ATOM 787 N N . PHE A 1 94 ? -33.059 3.905 -17.137 1.00 96.69 94 PHE A N 1
ATOM 788 C CA . PHE A 1 94 ? -33.364 4.272 -15.753 1.00 96.69 94 PHE A CA 1
ATOM 789 C C . PHE A 1 94 ? -34.188 5.563 -15.655 1.00 96.69 94 PHE A C 1
ATOM 791 O O . PHE A 1 94 ? -35.176 5.609 -14.919 1.00 96.69 94 PHE A O 1
ATOM 798 N N . PHE A 1 95 ? -33.819 6.615 -16.395 1.00 96.88 95 PHE A N 1
ATOM 799 C CA . PHE A 1 95 ? -34.574 7.873 -16.363 1.00 96.88 95 PHE A CA 1
ATOM 800 C C . PHE A 1 95 ? -35.942 7.739 -17.022 1.00 96.88 95 PHE A C 1
ATOM 802 O O . PHE A 1 95 ? -36.917 8.261 -16.485 1.00 96.88 95 PHE A O 1
ATOM 809 N N . ILE A 1 96 ? -36.032 7.005 -18.134 1.00 96.31 96 ILE A N 1
ATOM 810 C CA . ILE A 1 96 ? -37.309 6.721 -18.798 1.00 96.31 96 ILE A CA 1
ATOM 811 C C . ILE A 1 96 ? -38.257 6.008 -17.829 1.00 96.31 96 ILE A C 1
ATOM 813 O O . ILE A 1 96 ? -39.396 6.440 -17.642 1.00 96.31 96 ILE A O 1
ATOM 817 N N . GLU A 1 97 ? -37.780 4.958 -17.159 1.00 96.75 97 GLU A N 1
ATOM 818 C CA . GLU A 1 97 ? -38.581 4.197 -16.203 1.00 96.75 97 GLU A CA 1
ATOM 819 C C . GLU A 1 97 ? -38.977 5.044 -14.986 1.00 96.75 97 GLU A C 1
ATOM 821 O O . GLU A 1 97 ? -40.125 5.004 -14.545 1.00 96.75 97 GLU A O 1
ATOM 826 N N . LYS A 1 98 ? -38.059 5.869 -14.468 1.00 95.50 98 LYS A N 1
ATOM 827 C CA . LYS A 1 98 ? -38.336 6.763 -13.338 1.00 95.50 98 LYS A CA 1
ATOM 828 C C . LYS A 1 98 ? -39.414 7.792 -13.677 1.00 95.50 98 LYS A C 1
ATOM 830 O O . LYS A 1 98 ? -40.331 7.987 -12.883 1.00 95.50 98 LYS A O 1
ATOM 835 N N . VAL A 1 99 ? -39.326 8.429 -14.846 1.00 96.06 99 VAL A N 1
ATOM 836 C CA . VAL A 1 99 ? -40.339 9.391 -15.311 1.00 96.06 99 VAL A CA 1
ATOM 837 C C . VAL A 1 99 ? -41.687 8.701 -15.486 1.00 96.06 99 VAL A C 1
ATOM 839 O O . VAL A 1 99 ? -42.703 9.241 -15.052 1.00 96.06 99 VAL A O 1
ATOM 842 N N . LYS A 1 100 ? -41.701 7.493 -16.063 1.00 95.56 100 LYS A N 1
ATOM 843 C CA . LYS A 1 100 ? -42.924 6.698 -16.204 1.00 95.56 100 LYS A CA 1
ATOM 844 C C . LYS A 1 100 ? -43.559 6.400 -14.844 1.00 95.56 100 LYS A C 1
ATOM 846 O O . LYS A 1 100 ? -44.726 6.702 -14.647 1.00 95.56 100 LYS A O 1
ATOM 851 N N . ARG A 1 101 ? -42.774 5.925 -13.875 1.00 95.25 101 ARG A N 1
ATOM 852 C CA . ARG A 1 101 ? -43.248 5.618 -12.517 1.00 95.25 101 ARG A CA 1
ATOM 853 C C . ARG A 1 101 ? -43.845 6.834 -11.806 1.00 95.25 101 ARG A C 1
ATOM 855 O O . ARG A 1 101 ? -44.840 6.702 -11.104 1.00 95.25 101 ARG A O 1
ATOM 862 N N . ILE A 1 102 ? -43.245 8.012 -11.985 1.00 94.56 102 ILE A N 1
ATOM 863 C CA . ILE A 1 102 ? -43.771 9.262 -11.418 1.00 94.56 102 ILE A CA 1
ATOM 864 C C . ILE A 1 102 ? -45.128 9.604 -12.048 1.00 94.56 102 ILE A C 1
ATOM 866 O O . ILE A 1 102 ? -46.061 9.924 -11.318 1.00 94.56 102 ILE A O 1
ATOM 870 N N . ARG A 1 103 ? -45.261 9.496 -13.377 1.00 94.12 103 ARG A N 1
ATOM 871 C CA . ARG A 1 103 ? -46.536 9.728 -14.081 1.00 94.12 103 ARG A CA 1
ATOM 872 C C . ARG A 1 103 ? -47.618 8.746 -13.646 1.00 94.12 103 ARG A C 1
ATOM 874 O O . ARG A 1 103 ? -48.680 9.185 -13.227 1.00 94.12 103 ARG A O 1
ATOM 881 N N . ASP A 1 104 ? -47.302 7.454 -13.637 1.00 92.94 104 ASP A N 1
ATOM 882 C CA . ASP A 1 104 ? -48.234 6.403 -13.218 1.00 92.94 104 ASP A CA 1
ATOM 883 C C . ASP A 1 104 ? -48.697 6.617 -11.761 1.00 92.94 104 ASP A C 1
ATOM 885 O O . ASP A 1 104 ? -49.876 6.455 -11.445 1.00 92.94 104 ASP A O 1
ATOM 889 N N . SER A 1 105 ? -47.792 7.052 -10.873 1.00 92.19 105 SER A N 1
ATOM 890 C CA . SER A 1 105 ? -48.133 7.422 -9.494 1.00 92.19 105 SER A CA 1
ATOM 891 C C . SER A 1 105 ? -49.134 8.582 -9.447 1.00 92.19 105 SER A C 1
ATOM 893 O O . SER A 1 105 ? -50.155 8.480 -8.769 1.00 92.19 105 SER A O 1
ATOM 895 N N . MET A 1 106 ? -48.912 9.657 -10.205 1.00 90.25 106 MET A N 1
ATOM 896 C CA . MET A 1 106 ? -49.829 10.806 -10.238 1.00 90.25 106 MET A CA 1
ATOM 897 C C . MET A 1 106 ? -51.199 10.448 -10.836 1.00 90.25 106 MET A C 1
ATOM 899 O O . MET A 1 106 ? -52.228 10.850 -10.295 1.00 90.25 106 MET A O 1
ATOM 903 N N . ASP A 1 107 ? -51.231 9.638 -11.895 1.00 85.56 107 ASP A N 1
ATOM 904 C 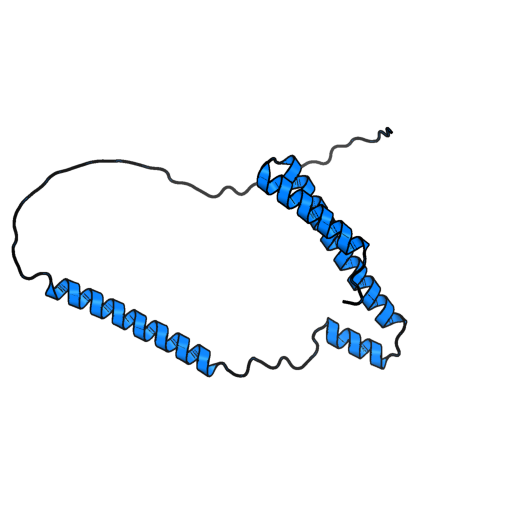CA . ASP A 1 107 ? -52.476 9.186 -12.531 1.00 85.56 107 ASP A CA 1
ATOM 905 C C . ASP A 1 107 ? -53.284 8.240 -11.624 1.00 85.56 107 ASP A C 1
ATOM 907 O O . ASP A 1 107 ? -54.515 8.222 -11.661 1.00 85.56 107 ASP A O 1
ATOM 911 N N . SER A 1 108 ? -52.613 7.465 -10.766 1.00 76.12 108 SER A N 1
ATOM 912 C CA . SER A 1 108 ? -53.289 6.649 -9.748 1.00 76.12 108 SER A CA 1
ATOM 913 C C . SER A 1 108 ? -53.904 7.493 -8.622 1.00 76.12 108 SER A C 1
ATOM 915 O O . SER A 1 108 ? -55.008 7.190 -8.173 1.00 76.12 108 SER A O 1
ATOM 917 N N . HIS A 1 109 ? -53.252 8.592 -8.223 1.00 71.81 109 HIS A N 1
ATOM 918 C CA . HIS A 1 109 ? -53.777 9.507 -7.203 1.00 71.81 109 HIS A CA 1
ATOM 919 C C . HIS A 1 109 ? -54.977 10.317 -7.710 1.00 71.81 109 HIS A C 1
ATOM 921 O O . HIS A 1 109 ? -55.906 10.575 -6.951 1.00 71.81 109 HIS A O 1
ATOM 927 N N . THR A 1 110 ? -55.009 10.682 -8.995 1.00 64.94 110 THR A N 1
ATOM 928 C CA . THR A 1 110 ? -56.156 11.399 -9.581 1.00 64.94 110 THR A CA 1
ATOM 929 C C . THR A 1 110 ? -57.365 10.491 -9.804 1.00 64.94 110 THR A C 1
ATOM 931 O O . THR A 1 110 ? -58.497 10.930 -9.619 1.00 64.94 110 THR A O 1
ATOM 934 N N . ARG A 1 111 ? -57.153 9.206 -10.126 1.00 59.38 111 ARG A N 1
ATOM 935 C CA . ARG A 1 111 ? -58.231 8.204 -10.254 1.00 59.38 111 ARG A CA 1
ATOM 936 C C . ARG A 1 111 ? -58.817 7.743 -8.915 1.00 59.38 111 ARG A C 1
ATOM 938 O O . ARG A 1 111 ? -59.950 7.275 -8.894 1.00 59.38 111 ARG A O 1
ATOM 945 N N . GLY A 1 112 ? -58.079 7.888 -7.813 1.00 57.50 112 GLY A N 1
ATOM 946 C CA . GLY A 1 112 ? -58.560 7.594 -6.457 1.00 57.50 112 GLY A CA 1
ATOM 947 C C . GLY A 1 112 ? -59.444 8.686 -5.837 1.00 57.50 112 GLY A C 1
ATOM 948 O O . GLY A 1 112 ? -60.092 8.427 -4.831 1.00 57.50 112 GLY A O 1
ATOM 949 N N . ASN A 1 113 ? -59.520 9.884 -6.428 1.00 54.38 113 ASN A N 1
ATOM 950 C CA . ASN A 1 113 ? -60.191 11.046 -5.830 1.00 54.38 113 ASN A CA 1
ATOM 951 C C . ASN A 1 113 ? -61.665 11.210 -6.260 1.00 54.38 113 ASN A C 1
ATOM 953 O O . ASN A 1 113 ? -62.161 12.328 -6.390 1.00 54.38 113 ASN A O 1
ATOM 957 N N . SER A 1 114 ? -62.364 10.101 -6.519 1.00 53.09 114 SER A N 1
ATOM 958 C CA . SER A 1 114 ? -63.799 10.102 -6.840 1.00 53.09 114 SER A CA 1
ATOM 959 C C . SER A 1 114 ? -64.580 9.094 -5.992 1.00 53.09 114 SER A C 1
ATOM 961 O O . SER A 1 114 ? -65.112 8.134 -6.534 1.00 53.09 114 SER A O 1
ATOM 963 N N . HIS A 1 115 ? -64.625 9.296 -4.669 1.00 42.00 115 HIS A N 1
ATOM 964 C CA . HIS A 1 115 ? -65.823 9.057 -3.844 1.00 42.00 115 HIS A CA 1
ATOM 965 C C . HIS A 1 115 ? -65.638 9.563 -2.395 1.00 42.00 115 HIS A C 1
ATOM 967 O O . HIS A 1 115 ? -64.653 9.225 -1.746 1.00 42.00 115 HIS A O 1
ATOM 973 N N . ASP A 1 116 ? -66.638 10.329 -1.950 1.00 37.66 116 ASP A N 1
ATOM 974 C CA . ASP A 1 116 ? -67.075 10.719 -0.597 1.00 37.66 116 ASP A CA 1
ATOM 975 C C . ASP A 1 116 ? -66.175 11.533 0.354 1.00 37.66 116 ASP A C 1
ATOM 977 O O . ASP A 1 116 ? -65.366 11.028 1.128 1.00 37.66 116 ASP A O 1
ATOM 981 N N . GLU A 1 117 ? -66.486 12.833 0.370 1.00 46.38 117 GLU A N 1
ATOM 982 C CA . GLU A 1 117 ? -66.427 13.736 1.521 1.00 46.38 117 GLU A CA 1
ATOM 983 C C . GLU A 1 117 ? -67.154 13.132 2.741 1.00 46.38 117 GLU A C 1
ATOM 985 O O . GLU A 1 117 ? -68.366 12.922 2.671 1.00 46.38 117 GLU A O 1
ATOM 990 N N . ASN A 1 118 ? -66.466 12.936 3.875 1.00 37.31 118 ASN A N 1
ATOM 991 C CA . ASN A 1 118 ? -67.071 13.190 5.187 1.00 37.31 118 ASN A CA 1
ATOM 992 C C . ASN A 1 118 ? -66.035 13.384 6.322 1.00 37.31 118 ASN A C 1
ATOM 994 O O . ASN A 1 118 ? -65.168 12.546 6.548 1.00 37.31 118 ASN A O 1
ATOM 998 N N . GLU A 1 119 ? -66.237 14.477 7.062 1.00 37.12 119 GLU A N 1
ATOM 999 C CA . GLU A 1 119 ? -65.947 14.710 8.488 1.00 37.12 119 GLU A CA 1
ATOM 1000 C C . GLU A 1 119 ? -64.506 14.788 9.056 1.00 37.12 119 GLU A C 1
ATOM 1002 O O . GLU A 1 119 ? -63.862 13.815 9.430 1.00 37.12 119 GLU A O 1
ATOM 1007 N N . LEU A 1 120 ? -64.091 16.046 9.263 1.00 36.50 120 LEU A N 1
ATOM 1008 C CA . LEU A 1 120 ? -63.943 16.707 10.577 1.00 36.50 120 LEU A CA 1
ATOM 1009 C C . LEU A 1 120 ? -62.948 16.139 11.627 1.00 36.50 120 LEU A C 1
ATOM 1011 O O . LEU A 1 120 ? -63.248 15.234 12.391 1.00 36.50 120 LEU A O 1
ATOM 1015 N N . SER A 1 121 ? -61.832 16.873 11.760 1.00 37.91 121 SER A N 1
ATOM 1016 C CA . SER A 1 121 ? -61.110 17.284 12.985 1.00 37.91 121 SER A CA 1
ATOM 1017 C C . SER A 1 121 ? -60.792 16.262 14.092 1.00 37.91 121 SER A C 1
ATOM 1019 O O . SER A 1 121 ? -61.663 15.861 14.855 1.00 37.91 121 SER A O 1
ATOM 1021 N N . SER A 1 122 ? -59.494 16.068 14.362 1.00 34.56 122 SER A N 1
ATOM 1022 C CA . SER A 1 122 ? -58.972 16.267 15.723 1.00 34.56 122 SER A CA 1
ATOM 1023 C C . SER A 1 122 ? -57.455 16.472 15.724 1.00 34.56 122 SER A C 1
ATOM 1025 O O . SER A 1 122 ? -56.690 15.674 15.189 1.00 34.56 122 SER A O 1
ATOM 1027 N N . SER A 1 123 ? -57.042 17.551 16.384 1.00 43.50 123 SER A N 1
ATOM 1028 C CA . SER A 1 123 ? -55.680 17.902 16.774 1.00 43.50 123 SER A CA 1
ATOM 1029 C C . SER A 1 123 ? -54.934 16.758 17.460 1.00 43.50 12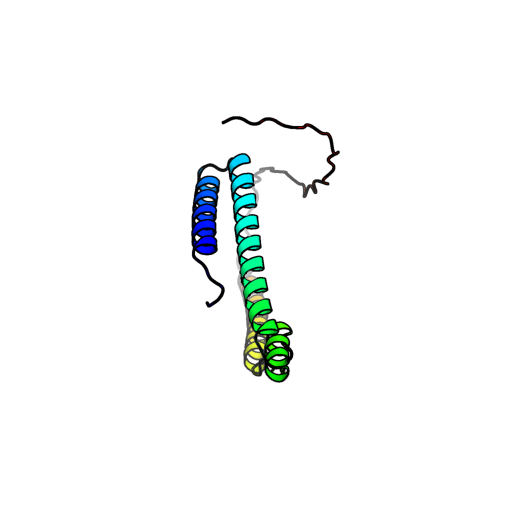3 SER A C 1
ATOM 1031 O O . SER A 1 123 ? -55.508 16.096 18.323 1.00 43.50 123 SER A O 1
ATOM 1033 N N . GLN A 1 124 ? -53.624 16.651 17.213 1.00 40.28 124 GLN A N 1
ATOM 1034 C CA . GLN A 1 124 ? -52.653 16.405 18.279 1.00 40.28 124 GLN A CA 1
ATOM 1035 C C . GLN A 1 124 ? -51.242 16.873 17.902 1.00 40.28 124 GLN A C 1
ATOM 1037 O O . GLN A 1 124 ? -50.735 16.676 16.803 1.00 40.28 124 GLN A O 1
ATOM 1042 N N . HIS A 1 125 ? -50.674 17.559 18.880 1.00 33.81 125 HIS A N 1
ATOM 1043 C CA . HIS A 1 125 ? -49.377 18.196 18.980 1.00 33.81 125 HIS A CA 1
ATOM 1044 C C . HIS A 1 125 ? -48.320 17.172 19.408 1.00 33.81 125 HIS A C 1
ATOM 1046 O O . HIS A 1 125 ? -48.544 16.500 20.410 1.00 33.81 125 HIS A O 1
ATOM 1052 N N . THR A 1 126 ? -47.145 17.169 18.773 1.00 37.91 126 THR A N 1
ATOM 1053 C CA . THR A 1 126 ? -45.860 16.933 19.459 1.00 37.91 126 THR A CA 1
ATOM 1054 C C . THR A 1 126 ? -44.741 17.680 18.741 1.00 37.91 126 THR A C 1
ATOM 1056 O O . THR A 1 126 ? -44.395 17.374 17.601 1.00 37.91 126 THR A O 1
ATOM 1059 N N . SER A 1 127 ? -44.200 18.674 19.437 1.00 42.78 127 SER A N 1
ATOM 1060 C CA . SER A 1 127 ? -42.942 19.354 19.153 1.00 42.78 127 SER A CA 1
ATOM 1061 C C . SER A 1 127 ? -41.765 18.391 19.268 1.00 42.78 127 SER A C 1
ATOM 1063 O O . SER A 1 127 ? -41.707 17.644 20.236 1.00 42.78 127 SER A O 1
ATOM 1065 N N . GLU A 1 128 ? -40.786 18.503 18.374 1.00 37.66 128 GLU A N 1
ATOM 1066 C CA . GLU A 1 128 ? -39.382 18.257 18.712 1.00 37.66 128 GLU A CA 1
ATOM 1067 C C . GLU A 1 128 ? -38.490 19.057 17.755 1.00 37.66 128 GLU A C 1
ATOM 1069 O O . GLU A 1 128 ? -38.365 18.776 16.565 1.00 37.66 128 GLU A O 1
ATOM 1074 N N . THR A 1 129 ? -37.918 20.128 18.296 1.00 42.56 129 THR A N 1
ATO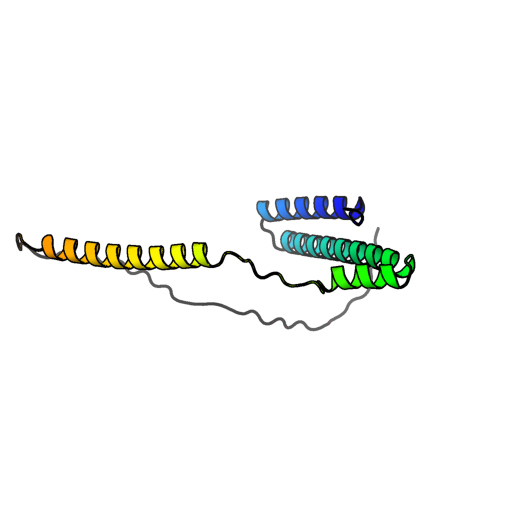M 1075 C CA . THR A 1 129 ? -36.815 20.887 17.717 1.00 42.56 129 THR A CA 1
ATOM 1076 C C . THR A 1 129 ? -35.505 20.209 18.104 1.00 42.56 129 THR A C 1
ATOM 1078 O O . THR A 1 129 ? -35.266 20.016 19.295 1.00 42.56 129 THR A O 1
ATOM 1081 N N . ASN A 1 130 ? -34.604 19.968 17.151 1.00 36.25 130 ASN A N 1
ATOM 1082 C CA . ASN A 1 130 ? -33.290 20.597 17.268 1.00 36.25 130 ASN A CA 1
ATOM 1083 C C . ASN A 1 130 ? -32.523 20.649 15.948 1.00 36.25 130 ASN A C 1
ATOM 1085 O O . ASN A 1 130 ? -32.299 19.661 15.252 1.00 36.25 130 ASN A O 1
ATOM 1089 N N . GLU A 1 131 ? -32.139 21.882 15.667 1.00 40.03 131 GLU A N 1
ATOM 1090 C CA . GLU A 1 131 ? -31.254 22.361 14.630 1.00 40.03 131 GLU A CA 1
ATOM 1091 C C . GLU A 1 131 ? -29.779 22.202 15.036 1.00 40.03 131 GLU A C 1
ATOM 1093 O O . GLU A 1 131 ? -29.445 22.160 16.219 1.00 40.03 131 GLU A O 1
ATOM 1098 N N . PHE A 1 132 ? -28.926 22.292 14.010 1.00 33.47 132 PHE A N 1
ATOM 1099 C CA . PHE A 1 132 ? -27.526 22.741 14.045 1.00 33.47 132 PHE A CA 1
ATOM 1100 C C . PHE A 1 132 ? -26.444 21.751 14.521 1.00 33.47 132 PHE A C 1
ATOM 1102 O O . PHE A 1 132 ? -26.608 21.044 15.502 1.00 33.47 132 PHE A O 1
ATOM 1109 N N . VAL A 1 133 ? -25.223 21.703 13.972 1.00 39.41 133 VAL A N 1
ATOM 1110 C CA . VAL A 1 133 ? -24.564 22.123 12.713 1.00 39.41 133 VAL A CA 1
ATOM 1111 C C . VAL A 1 133 ? -23.097 21.707 12.883 1.00 39.41 133 VAL A C 1
ATOM 1113 O O . VAL A 1 133 ? -22.591 21.597 13.998 1.00 39.41 133 VAL A O 1
ATOM 1116 N N . ASN A 1 134 ? -22.417 21.475 11.762 1.00 41.25 134 ASN A N 1
ATOM 1117 C CA . ASN A 1 134 ? -20.992 21.163 11.676 1.00 41.25 134 ASN A CA 1
ATOM 1118 C C . ASN A 1 134 ? -20.097 22.121 12.485 1.00 41.25 134 ASN A C 1
ATOM 1120 O O . ASN A 1 134 ? -20.174 23.337 12.316 1.00 41.25 134 ASN A O 1
ATOM 1124 N N . GLY A 1 135 ? -19.165 21.556 13.255 1.00 35.94 135 GLY A N 1
ATOM 1125 C CA . GLY A 1 135 ? -18.066 22.273 13.897 1.00 35.94 135 GLY A CA 1
ATOM 1126 C C . GLY A 1 135 ? -16.718 21.762 13.398 1.00 35.94 135 GLY A C 1
ATOM 1127 O O . GLY A 1 135 ? -16.276 20.680 13.772 1.00 35.94 135 GLY A O 1
ATOM 1128 N N . GLN A 1 136 ? -16.078 22.552 12.537 1.00 39.38 136 GLN A N 1
ATOM 1129 C CA . GLN A 1 136 ? -14.642 22.503 12.256 1.00 39.38 136 GLN A CA 1
ATOM 1130 C C . GLN A 1 136 ? -13.861 22.735 13.560 1.00 39.38 136 GLN A C 1
ATOM 1132 O O . GLN A 1 136 ? -14.134 23.719 14.246 1.00 39.38 136 GLN A O 1
ATOM 1137 N N . LEU A 1 137 ? -12.862 21.903 13.869 1.00 39.19 137 LEU A N 1
ATOM 1138 C CA . LEU A 1 137 ? -11.839 22.251 14.858 1.00 39.19 137 LEU A CA 1
ATOM 1139 C C . LEU A 1 137 ? -10.508 22.524 14.153 1.00 39.19 137 LEU A C 1
ATOM 1141 O O . LEU A 1 137 ? -9.845 21.625 13.634 1.00 39.19 137 LEU A O 1
ATOM 1145 N N . SER A 1 138 ? -10.151 23.806 14.140 1.00 37.78 138 SER A N 1
ATOM 1146 C CA . SER A 1 138 ? -8.835 24.329 13.798 1.00 37.78 138 SER A CA 1
ATOM 1147 C C . SER A 1 138 ? -7.779 23.792 14.762 1.00 37.78 138 SER A C 1
ATOM 1149 O O . SER A 1 138 ? -7.951 23.819 15.979 1.00 37.78 138 SER A O 1
ATOM 1151 N N . ARG A 1 139 ? -6.661 23.330 14.203 1.00 44.16 139 ARG A N 1
ATOM 1152 C CA . ARG A 1 139 ? -5.501 22.822 14.935 1.00 44.16 139 ARG A CA 1
ATOM 1153 C C . ARG A 1 139 ? -4.563 23.992 15.249 1.00 44.16 139 ARG A C 1
ATOM 1155 O O . ARG A 1 139 ? -3.882 24.487 14.356 1.00 44.16 139 ARG A O 1
ATOM 1162 N N . THR A 1 140 ? -4.522 24.421 16.507 1.00 42.22 140 THR A N 1
ATOM 1163 C CA . THR A 1 140 ? -3.457 25.277 17.054 1.00 42.22 140 THR A CA 1
ATOM 1164 C C . THR A 1 140 ? -2.852 24.593 18.277 1.00 42.22 140 THR A C 1
ATOM 1166 O O . THR A 1 140 ? -3.523 24.442 19.291 1.00 42.22 140 THR A O 1
ATOM 1169 N N . GLY A 1 141 ? -1.587 24.195 18.176 1.00 38.69 141 GLY A N 1
ATOM 1170 C CA . GLY A 1 141 ? -0.690 23.869 19.291 1.00 38.69 141 GLY A CA 1
ATOM 1171 C C . GLY A 1 141 ? 0.713 24.175 18.769 1.00 38.69 141 GLY A C 1
ATOM 1172 O O . GLY A 1 141 ? 1.123 23.567 17.787 1.00 38.69 141 GLY A O 1
ATOM 1173 N N . GLN A 1 142 ? 1.316 25.320 19.097 1.00 39.75 142 GLN A N 1
ATOM 1174 C CA . GLN A 1 142 ? 2.057 25.591 20.334 1.00 39.75 142 GLN A CA 1
ATOM 1175 C C . GLN A 1 142 ? 3.021 24.454 20.684 1.00 39.75 142 GLN A C 1
ATOM 1177 O O . GLN A 1 142 ? 2.666 23.481 21.340 1.00 39.75 142 GLN A O 1
ATOM 1182 N N . GLU A 1 143 ? 4.247 24.616 20.187 1.00 46.84 143 GLU A N 1
ATOM 1183 C CA . GLU A 1 143 ? 5.435 23.905 20.634 1.00 46.84 143 GLU A CA 1
ATOM 1184 C C . GLU A 1 143 ? 5.801 24.372 22.052 1.00 46.84 143 GLU A C 1
ATOM 1186 O O . GLU A 1 143 ? 5.888 25.570 22.327 1.00 46.84 143 GLU A O 1
ATOM 1191 N N . GLY A 1 144 ? 6.007 23.405 22.937 1.00 39.84 144 GLY A N 1
ATOM 1192 C CA . GLY A 1 144 ? 6.592 23.527 24.272 1.00 39.84 144 GLY A CA 1
ATOM 1193 C C . GLY A 1 144 ? 6.873 22.098 24.722 1.00 39.84 144 GLY A C 1
ATOM 1194 O O . GLY A 1 144 ? 5.939 21.349 24.979 1.00 39.84 144 GLY A O 1
ATOM 1195 N N . ASP A 1 145 ? 8.043 21.584 24.356 1.00 43.00 145 ASP A N 1
ATOM 1196 C CA . ASP A 1 145 ? 9.218 21.432 25.223 1.00 43.00 145 ASP A CA 1
ATOM 1197 C C . ASP A 1 145 ? 9.025 20.336 26.279 1.00 43.00 145 ASP A C 1
ATOM 1199 O O . ASP A 1 145 ? 8.049 20.349 27.022 1.00 43.00 145 ASP A O 1
ATOM 1203 N N . LEU A 1 146 ? 9.964 19.385 26.290 1.00 46.41 146 LEU A N 1
ATOM 1204 C CA . LEU A 1 146 ? 10.590 18.764 27.462 1.00 46.41 146 LEU A CA 1
ATOM 1205 C C . LEU A 1 146 ? 11.226 17.417 27.079 1.00 46.41 146 LEU A C 1
ATOM 1207 O O . LEU A 1 146 ? 10.596 16.373 26.927 1.00 46.41 146 LEU A O 1
ATOM 1211 N N . SER A 1 147 ? 12.541 17.508 26.922 1.00 42.69 147 SER A N 1
ATOM 1212 C CA . SER A 1 147 ? 13.579 16.534 27.260 1.00 42.69 147 SER A CA 1
ATOM 1213 C C . SER A 1 147 ? 13.190 15.284 28.071 1.00 42.69 147 SER A C 1
ATOM 1215 O O . SER A 1 147 ? 12.607 15.379 29.141 1.00 42.69 147 SER A O 1
ATOM 1217 N N . GLN A 1 148 ? 13.740 14.156 27.599 1.00 45.34 148 GLN A N 1
ATOM 1218 C CA . GLN A 1 148 ? 14.430 13.079 28.334 1.00 45.34 148 GLN A CA 1
ATOM 1219 C C . GLN A 1 148 ? 13.792 12.459 29.592 1.00 45.34 148 GLN A C 1
ATOM 1221 O O . GLN A 1 148 ? 13.668 13.103 30.623 1.00 45.34 148 GLN A O 1
ATOM 1226 N N . THR A 1 149 ? 13.580 11.137 29.538 1.00 48.50 149 THR A N 1
ATOM 1227 C CA . THR A 1 149 ? 13.942 10.084 30.532 1.00 48.50 149 THR A CA 1
ATOM 1228 C C . THR A 1 149 ? 13.319 8.774 30.011 1.00 48.50 149 THR A C 1
ATOM 1230 O O . THR A 1 149 ? 12.122 8.714 29.776 1.00 48.50 149 THR A O 1
ATOM 1233 N N . LEU A 1 150 ? 14.051 7.789 29.476 1.00 45.56 150 LEU A N 1
ATOM 1234 C CA . LEU A 1 150 ? 14.933 6.792 30.106 1.00 45.56 150 LEU A CA 1
ATOM 1235 C C . LEU A 1 150 ? 14.349 6.143 31.371 1.00 45.56 150 LEU A C 1
ATOM 1237 O O . LEU A 1 150 ? 14.449 6.744 32.429 1.00 45.56 150 LEU A O 1
ATOM 1241 N N . PHE A 1 151 ? 13.796 4.931 31.226 1.00 40.44 151 PHE A N 1
ATOM 1242 C CA . PHE A 1 151 ? 13.754 3.765 32.144 1.00 40.44 151 PHE A CA 1
ATOM 1243 C C . PHE A 1 151 ? 12.693 2.791 31.578 1.00 40.44 151 PHE A C 1
ATOM 1245 O O . PHE A 1 151 ? 11.628 3.245 31.178 1.00 40.44 151 PHE A O 1
ATOM 1252 N N . GLY A 1 152 ? 12.875 1.475 31.469 1.00 40.31 152 GLY A N 1
ATOM 1253 C CA . GLY A 1 152 ? 13.961 0.550 31.792 1.00 40.31 152 GLY A CA 1
ATOM 1254 C C . GLY A 1 152 ? 13.630 -0.824 31.199 1.00 40.31 152 GLY A C 1
ATOM 1255 O O . GLY A 1 152 ? 12.495 -0.986 30.693 1.00 40.31 152 GLY A O 1
#

Secondary structure (DSSP, 8-state):
-TT--HHHHHHHHHHHHHHHHHHHH--HHHHHHHHHHHHHHHHHHHHHHHHHHHHHHHTS-HHHHHHHHHHHTT-S-----S--HHHHHHHHHHHHHHHHHHHHHHHHHHHT--S-------------------------------------

Foldseek 3Di:
DVLDDVVLVVLVVVLVVLVVVCVVPVDPVSVVVNVVSVVVSVVSSVVSVVVVLVCQLVVDDPVSNVVSVCVVVVVDPPPDPPPPPVVVVVVVVVVVVVVVVVVVVVVVVVVVPPDDDDDDDDDDDDDDDDDDDDDDDDDDDDDDDDDDDDDD

pLDDT: mean 76.55, std 23.04, range [33.47, 97.94]

Organism: Holothuria leucospilota (NCBI:txid206669)